Protein AF-A0A3C0AHQ7-F1 (afdb_monomer_lite)

Foldseek 3Di:
DVQDDQVCVVVCVVVVNGDDDADPDWDWDFDADPVRQTAEIEIEGQEDLPQAQDDDDDPFLQRLLQVVVCVVRPNHGYHYDHDNNPVHYQPPGHDRVSRNVSSVD

Structure (mmCIF, N/CA/C/O backbone):
data_AF-A0A3C0AHQ7-F1
#
_entry.id   AF-A0A3C0AHQ7-F1
#
loop_
_atom_site.group_PDB
_atom_site.id
_atom_site.type_symbol
_atom_site.label_atom_id
_atom_site.label_alt_id
_atom_site.label_comp_id
_atom_site.label_asym_id
_atom_site.label_entity_id
_atom_site.label_seq_id
_atom_site.pdbx_PDB_ins_code
_atom_site.Cartn_x
_atom_site.Cartn_y
_atom_site.Cartn_z
_atom_site.occupancy
_atom_site.B_iso_or_equiv
_atom_site.auth_seq_id
_atom_site.auth_comp_id
_atom_site.auth_asym_id
_atom_site.auth_atom_id
_atom_site.pdbx_PDB_model_num
ATOM 1 N N . ARG A 1 1 ? 6.144 -9.923 -14.318 1.00 55.75 1 ARG A N 1
ATOM 2 C CA . ARG A 1 1 ? 7.172 -9.624 -15.364 1.00 55.75 1 ARG A CA 1
ATOM 3 C C . ARG A 1 1 ? 7.043 -10.460 -16.637 1.00 55.75 1 ARG A C 1
ATOM 5 O O . ARG A 1 1 ? 7.283 -9.912 -17.695 1.00 55.75 1 ARG A O 1
ATOM 12 N N . ARG A 1 2 ? 6.708 -11.759 -16.576 1.00 65.38 2 ARG A N 1
ATOM 13 C CA . ARG A 1 2 ? 6.771 -12.639 -17.765 1.00 65.38 2 ARG A CA 1
ATOM 14 C C . ARG A 1 2 ? 5.854 -12.223 -18.925 1.00 65.38 2 ARG A C 1
ATOM 16 O O . ARG A 1 2 ? 6.217 -12.458 -20.066 1.00 65.38 2 ARG A O 1
ATOM 23 N N . ASN A 1 3 ? 4.728 -11.569 -18.635 1.00 83.12 3 ASN A N 1
ATOM 24 C CA . ASN A 1 3 ? 3.743 -11.202 -19.657 1.00 83.12 3 ASN A CA 1
ATOM 25 C C . ASN A 1 3 ? 3.978 -9.825 -20.302 1.00 83.12 3 ASN A C 1
ATOM 27 O O . ASN A 1 3 ? 3.407 -9.563 -21.350 1.00 83.12 3 ASN A O 1
ATOM 31 N N . ASN A 1 4 ? 4.779 -8.944 -19.686 1.00 88.31 4 ASN A N 1
ATOM 32 C CA . ASN A 1 4 ? 5.005 -7.578 -20.173 1.00 88.31 4 ASN A CA 1
ATOM 33 C C . ASN A 1 4 ? 6.469 -7.182 -19.957 1.00 88.31 4 ASN A C 1
ATOM 35 O O . ASN A 1 4 ? 6.966 -7.248 -18.826 1.00 88.31 4 ASN A O 1
ATOM 39 N N . VAL A 1 5 ? 7.144 -6.733 -21.016 1.00 89.88 5 VAL A N 1
ATOM 40 C CA . VAL A 1 5 ? 8.512 -6.206 -20.934 1.00 89.88 5 VAL A CA 1
ATOM 41 C C . VAL A 1 5 ? 8.493 -4.917 -20.109 1.00 89.88 5 VAL A C 1
ATOM 43 O O . VAL A 1 5 ? 7.794 -3.970 -20.451 1.00 89.88 5 VAL A O 1
ATOM 46 N N . GLU A 1 6 ? 9.254 -4.869 -19.007 1.00 88.00 6 GLU A N 1
ATOM 47 C CA . GLU A 1 6 ? 9.204 -3.771 -18.016 1.00 88.00 6 GLU A CA 1
ATOM 48 C C . GLU A 1 6 ? 9.347 -2.378 -18.655 1.00 88.00 6 GLU A C 1
ATOM 50 O O . GLU A 1 6 ? 8.606 -1.465 -18.297 1.00 88.00 6 GLU A O 1
ATOM 55 N N . ALA A 1 7 ? 10.260 -2.231 -19.621 1.00 90.06 7 ALA A N 1
ATOM 56 C CA . ALA A 1 7 ? 10.516 -0.967 -20.312 1.00 90.06 7 ALA A CA 1
ATOM 57 C C . ALA A 1 7 ? 9.337 -0.488 -21.181 1.00 90.06 7 ALA A C 1
ATOM 59 O O . ALA A 1 7 ? 9.174 0.712 -21.381 1.00 90.06 7 ALA A O 1
ATOM 60 N N . GLU A 1 8 ? 8.498 -1.405 -21.664 1.00 93.00 8 GLU A N 1
ATOM 61 C CA . GLU A 1 8 ? 7.356 -1.105 -22.538 1.00 93.00 8 GLU A CA 1
ATOM 62 C C . GLU A 1 8 ? 6.079 -0.798 -21.745 1.00 93.00 8 GLU A C 1
ATOM 64 O O . GLU A 1 8 ? 5.138 -0.207 -22.279 1.00 93.00 8 GLU A O 1
ATOM 69 N N . VAL A 1 9 ? 6.040 -1.142 -20.450 1.00 91.06 9 VAL A N 1
ATOM 70 C CA . VAL A 1 9 ? 4.848 -0.996 -19.601 1.00 91.06 9 VAL A CA 1
ATOM 71 C C . VAL A 1 9 ? 4.243 0.413 -19.602 1.00 91.06 9 VAL A C 1
ATOM 73 O O . VAL A 1 9 ? 3.017 0.499 -19.670 1.00 91.06 9 VAL A O 1
ATOM 76 N N . PRO A 1 10 ? 5.003 1.526 -19.572 1.00 90.94 10 PRO A N 1
ATOM 77 C CA . PRO A 1 10 ? 4.403 2.856 -19.680 1.00 90.94 10 PRO A CA 1
ATOM 78 C C . PRO A 1 10 ? 3.579 3.057 -20.962 1.00 90.94 10 PRO A C 1
ATOM 80 O O . PRO A 1 10 ? 2.528 3.694 -20.913 1.00 90.94 10 PRO A O 1
ATOM 83 N N . GLY A 1 11 ? 4.031 2.504 -22.093 1.00 94.31 11 GLY A N 1
ATOM 84 C CA . GLY A 1 11 ? 3.300 2.528 -23.361 1.00 94.31 11 GLY A CA 1
ATOM 85 C C . GLY A 1 11 ? 2.089 1.597 -23.333 1.00 94.31 11 GLY A C 1
ATOM 86 O O . GLY A 1 11 ? 0.974 2.035 -23.607 1.00 94.31 11 GLY A O 1
ATOM 87 N N . LEU A 1 12 ? 2.287 0.349 -22.897 1.00 93.69 12 LEU A N 1
ATOM 88 C CA . LEU A 1 12 ? 1.219 -0.653 -22.790 1.00 93.69 12 LEU A CA 1
ATOM 89 C C . LEU A 1 12 ? 0.090 -0.208 -21.849 1.00 93.69 12 LEU A C 1
ATOM 91 O O . LEU A 1 12 ? -1.078 -0.439 -22.141 1.00 93.69 12 LEU A O 1
ATOM 95 N N . ARG A 1 13 ? 0.407 0.485 -20.746 1.00 89.38 13 ARG A N 1
ATOM 96 C CA . ARG A 1 13 ? -0.593 1.069 -19.835 1.00 89.38 13 ARG A CA 1
ATOM 97 C C . ARG A 1 13 ? -1.467 2.108 -20.528 1.00 89.38 13 ARG A C 1
ATOM 99 O O . ARG A 1 13 ? -2.673 2.094 -20.321 1.00 89.38 13 ARG A O 1
ATOM 106 N N . LYS A 1 14 ? -0.872 2.997 -21.330 1.00 92.38 14 LYS A N 1
ATOM 107 C CA . LYS A 1 14 ? -1.612 4.030 -22.077 1.00 92.38 14 LYS A CA 1
ATOM 108 C C . LYS A 1 14 ? -2.498 3.423 -23.164 1.00 92.38 14 LYS A C 1
ATOM 110 O O . LYS A 1 14 ? -3.570 3.950 -23.426 1.00 92.38 14 LYS A O 1
ATOM 115 N N . ALA A 1 15 ? -2.050 2.328 -23.771 1.00 95.50 15 ALA A N 1
ATOM 116 C CA . ALA A 1 15 ? -2.798 1.589 -24.783 1.00 95.50 15 ALA A CA 1
ATOM 117 C C . ALA A 1 15 ? -3.811 0.585 -24.196 1.00 95.50 15 ALA A C 1
ATOM 119 O O . ALA A 1 15 ? -4.533 -0.047 -24.955 1.00 95.50 15 ALA A O 1
ATOM 120 N N . HIS A 1 16 ? -3.878 0.430 -22.866 1.00 90.56 16 HIS A N 1
ATOM 121 C CA . HIS A 1 16 ? -4.677 -0.603 -22.188 1.00 90.56 16 HIS A CA 1
ATOM 122 C C . HIS A 1 16 ? -4.348 -2.044 -22.628 1.00 90.56 16 HIS A C 1
ATOM 124 O O . HIS A 1 16 ? -5.195 -2.930 -22.585 1.00 90.56 16 HIS A O 1
ATOM 130 N N . ASP A 1 17 ? -3.091 -2.293 -22.994 1.00 94.12 17 ASP A N 1
ATOM 131 C CA . ASP A 1 17 ? -2.641 -3.533 -23.637 1.00 94.12 17 ASP A CA 1
ATOM 132 C C . ASP A 1 17 ? -1.821 -4.462 -22.730 1.00 94.12 17 ASP A C 1
ATOM 134 O O . ASP A 1 17 ? -1.204 -5.424 -23.196 1.00 94.12 17 ASP A O 1
ATOM 138 N N . LEU A 1 18 ? -1.822 -4.205 -21.419 1.00 90.81 18 LEU A N 1
ATOM 139 C CA . LEU A 1 18 ? -1.161 -5.079 -20.452 1.00 90.81 18 LEU A CA 1
ATOM 140 C C . LEU A 1 18 ? -1.731 -6.501 -20.506 1.00 90.81 18 LEU A C 1
ATOM 142 O O . LEU A 1 18 ? -2.941 -6.710 -20.548 1.00 90.81 18 LEU A O 1
ATOM 146 N N . LYS A 1 19 ? -0.838 -7.491 -20.474 1.00 91.06 19 LYS A N 1
ATOM 147 C CA . LYS A 1 19 ? -1.182 -8.915 -20.510 1.00 91.06 19 LYS A CA 1
ATOM 148 C C . LYS A 1 19 ? -0.996 -9.580 -19.148 1.00 91.06 19 LYS A C 1
ATOM 150 O O . LYS A 1 19 ? -0.093 -9.230 -18.385 1.00 91.06 19 LYS A O 1
ATOM 155 N N . GLY A 1 20 ? -1.787 -10.619 -18.899 1.00 88.31 20 GLY A N 1
ATOM 156 C CA . GLY A 1 20 ? -1.736 -11.429 -17.682 1.00 88.31 20 GLY A CA 1
ATOM 157 C C . GLY A 1 20 ? -2.928 -11.211 -16.752 1.00 88.31 20 GLY A C 1
ATOM 158 O O . GLY A 1 20 ? -3.689 -10.266 -16.949 1.00 88.31 20 GLY A O 1
ATOM 159 N N . PRO A 1 21 ? -3.100 -12.090 -15.752 1.00 87.50 21 PRO A N 1
ATOM 160 C CA . PRO A 1 21 ? -4.128 -11.909 -14.740 1.00 87.50 21 PRO A CA 1
ATOM 161 C C . PRO A 1 21 ? -3.814 -10.670 -13.903 1.00 87.50 21 PRO A C 1
ATOM 163 O O . PRO A 1 21 ? -2.649 -10.371 -13.640 1.00 87.50 21 PRO A O 1
ATOM 166 N N . VAL A 1 22 ? -4.857 -9.967 -13.479 1.00 87.62 22 VAL A N 1
ATOM 167 C CA . VAL A 1 22 ? -4.765 -8.880 -12.506 1.00 87.62 22 VAL A CA 1
ATOM 168 C C . VAL A 1 22 ? -5.922 -9.045 -11.535 1.00 87.62 22 VAL A C 1
ATOM 170 O O . VAL A 1 22 ? -7.050 -9.295 -11.956 1.00 87.62 22 VAL A O 1
ATOM 173 N N . ASP A 1 23 ? -5.638 -8.914 -10.244 1.00 92.19 23 ASP A N 1
ATOM 174 C CA . ASP A 1 23 ? -6.664 -8.805 -9.216 1.00 92.19 23 ASP A CA 1
ATOM 175 C C . ASP A 1 23 ? -6.733 -7.347 -8.764 1.00 92.19 23 ASP A C 1
ATOM 177 O O . ASP A 1 23 ? -5.845 -6.844 -8.077 1.00 92.19 23 ASP A O 1
ATOM 181 N N . HIS A 1 24 ? -7.775 -6.657 -9.224 1.00 91.31 24 HIS A N 1
ATOM 182 C CA . HIS A 1 24 ? -8.034 -5.259 -8.889 1.00 91.31 24 HIS A CA 1
ATOM 183 C C . HIS A 1 24 ? -8.807 -5.091 -7.575 1.00 91.31 24 HIS A C 1
ATOM 185 O O . HIS A 1 24 ? -9.138 -3.966 -7.205 1.00 91.31 24 HIS A O 1
ATOM 191 N N . SER A 1 25 ? -9.118 -6.183 -6.874 1.00 95.06 25 SER A N 1
ATOM 192 C CA . SER A 1 25 ? -9.853 -6.123 -5.616 1.00 95.06 25 SER A CA 1
ATOM 193 C C . SER A 1 25 ? -9.012 -5.445 -4.536 1.00 95.06 25 SER A C 1
ATOM 195 O O . SER A 1 25 ? -7.846 -5.784 -4.331 1.00 95.06 25 SER A O 1
ATOM 197 N N . VAL A 1 26 ? -9.640 -4.528 -3.801 1.00 96.06 26 VAL A N 1
ATOM 198 C CA . VAL A 1 26 ? -9.066 -3.887 -2.611 1.00 96.06 26 VAL A CA 1
ATOM 199 C C . VAL A 1 26 ? -9.965 -4.220 -1.418 1.00 96.06 26 VAL A C 1
ATOM 201 O O . VAL A 1 26 ? -10.849 -3.438 -1.066 1.00 96.06 26 VAL A O 1
ATOM 204 N N . PRO A 1 27 ? -9.845 -5.426 -0.839 1.00 97.06 27 PRO A N 1
ATOM 205 C CA . PRO A 1 27 ? -10.623 -5.796 0.336 1.00 97.06 27 PRO A CA 1
ATOM 206 C C . PRO A 1 27 ? -10.242 -4.916 1.528 1.00 97.06 27 PRO A C 1
ATOM 208 O O . PRO A 1 27 ? -9.060 -4.700 1.799 1.00 97.06 27 PRO A O 1
ATOM 211 N N . VAL A 1 28 ? -11.257 -4.444 2.254 1.00 97.88 28 VAL A N 1
ATOM 212 C CA . VAL A 1 28 ? -11.104 -3.590 3.437 1.00 97.88 28 VAL A CA 1
ATOM 213 C C . VAL A 1 28 ? -11.894 -4.177 4.601 1.00 97.88 28 VAL A C 1
ATOM 215 O O . VAL A 1 28 ? -13.078 -4.487 4.474 1.00 97.88 28 VAL A O 1
ATOM 218 N N . LEU A 1 29 ? -11.244 -4.282 5.756 1.00 98.38 29 LEU A N 1
ATOM 219 C CA . LEU A 1 29 ? -11.855 -4.584 7.042 1.00 98.38 29 LEU A CA 1
ATOM 220 C C . LEU A 1 29 ? -11.762 -3.348 7.940 1.00 98.38 29 LEU A C 1
ATOM 222 O O . LEU A 1 29 ? -10.672 -2.908 8.306 1.00 98.38 29 LEU A O 1
ATOM 226 N N . ALA A 1 30 ? -12.920 -2.813 8.323 1.00 98.25 30 ALA A N 1
ATOM 227 C CA . ALA A 1 30 ? -13.027 -1.723 9.283 1.00 98.25 30 ALA A CA 1
ATOM 228 C C . ALA A 1 30 ? -13.274 -2.277 10.690 1.00 98.25 30 ALA A C 1
ATOM 230 O O . ALA A 1 30 ? -14.305 -2.899 10.949 1.00 98.25 30 ALA A O 1
ATOM 231 N N . VAL A 1 31 ? -12.344 -2.021 11.606 1.00 98.38 31 VAL A N 1
ATOM 232 C CA . VAL A 1 31 ? -12.453 -2.412 13.014 1.00 98.38 31 VAL A CA 1
ATOM 233 C C . VAL A 1 31 ? -12.951 -1.219 13.815 1.00 98.38 31 VAL A C 1
ATOM 235 O O . VAL A 1 31 ? -12.298 -0.173 13.860 1.00 98.38 31 VAL A O 1
ATOM 238 N N . LYS A 1 32 ? -14.109 -1.383 14.452 1.00 98.50 32 LYS A N 1
ATOM 239 C CA . LYS A 1 32 ? -14.767 -0.355 15.262 1.00 98.50 32 LYS A CA 1
ATOM 240 C C . LYS A 1 32 ? -14.886 -0.809 16.711 1.00 98.50 32 LYS A C 1
ATOM 242 O O . LYS A 1 32 ? -14.978 -2.008 16.973 1.00 98.50 32 LYS A O 1
ATOM 247 N N . ASP A 1 33 ? -14.874 0.139 17.638 1.00 97.62 33 ASP A N 1
ATOM 248 C CA . ASP A 1 33 ? -15.198 -0.143 19.036 1.00 97.62 33 ASP A CA 1
ATOM 249 C C . ASP A 1 33 ? -16.717 -0.264 19.264 1.00 97.62 33 ASP A C 1
ATOM 251 O O . ASP A 1 33 ? -17.517 -0.256 18.324 1.00 97.62 33 ASP A O 1
ATOM 255 N N . LYS A 1 34 ? -17.115 -0.422 20.531 1.00 98.00 34 LYS A N 1
ATOM 256 C CA . LYS A 1 34 ? -18.521 -0.593 20.929 1.00 98.00 34 LYS A CA 1
ATOM 257 C C . LYS A 1 34 ? -19.383 0.636 20.638 1.00 98.00 34 LYS A C 1
ATOM 259 O O . LYS A 1 34 ? -20.584 0.475 20.445 1.00 98.00 34 LYS A O 1
ATOM 264 N N . ASP A 1 35 ? -18.770 1.814 20.577 1.00 97.31 35 ASP A N 1
ATOM 265 C CA . ASP A 1 35 ? -19.441 3.082 20.295 1.00 97.31 35 ASP A CA 1
ATOM 266 C C . ASP A 1 35 ? -19.468 3.377 18.782 1.00 97.31 35 ASP A C 1
ATOM 268 O O . ASP A 1 35 ? -20.017 4.383 18.334 1.00 97.31 35 ASP A O 1
ATOM 272 N N . GLY A 1 36 ? -18.909 2.475 17.966 1.00 97.00 36 GLY A N 1
ATOM 273 C CA . GLY A 1 36 ? -18.879 2.575 16.510 1.00 97.00 36 GLY A CA 1
ATOM 274 C C . GLY A 1 36 ? -17.734 3.432 15.969 1.00 97.00 36 GLY A C 1
ATOM 275 O O . GLY A 1 36 ? -17.664 3.640 14.750 1.00 97.00 36 GLY A O 1
ATOM 276 N N . GLN A 1 37 ? -16.822 3.895 16.828 1.00 97.56 37 GLN A N 1
ATOM 277 C CA . GLN A 1 37 ? -15.665 4.682 16.426 1.00 97.56 37 GLN A CA 1
ATOM 278 C C . GLN A 1 37 ? -14.645 3.782 15.723 1.00 97.56 37 GLN A C 1
ATOM 280 O O . GLN A 1 37 ? -14.303 2.696 16.192 1.00 97.56 37 GLN A O 1
ATOM 285 N N . LEU A 1 38 ? -14.151 4.237 14.571 1.00 98.25 38 LEU A N 1
ATOM 286 C CA . LEU A 1 38 ? -13.134 3.521 13.806 1.00 98.25 38 LEU A CA 1
ATOM 287 C C . LEU A 1 38 ? -11.814 3.504 14.586 1.00 98.25 38 LEU A C 1
ATOM 289 O O . LEU A 1 38 ? -11.370 4.550 15.064 1.00 98.25 38 LEU A O 1
ATOM 293 N N . LYS A 1 39 ? -11.203 2.320 14.714 1.00 98.31 39 LYS A N 1
ATOM 294 C CA . LYS A 1 39 ? -9.932 2.094 15.424 1.00 98.31 39 LYS A CA 1
ATOM 295 C C . LYS A 1 39 ? -8.833 1.574 14.505 1.00 98.31 39 LYS A C 1
ATOM 297 O O . LYS A 1 39 ? -7.679 1.968 14.652 1.00 98.31 39 LYS A O 1
ATOM 302 N N . THR A 1 40 ? -9.178 0.706 13.556 1.00 98.56 40 THR A N 1
ATOM 303 C CA . THR A 1 40 ? -8.208 0.131 12.616 1.00 98.56 40 THR A CA 1
ATOM 304 C C . THR A 1 40 ? -8.841 -0.063 11.249 1.00 98.56 40 THR A C 1
ATOM 306 O O . THR A 1 40 ? -10.003 -0.463 11.145 1.00 98.56 40 THR A O 1
ATOM 309 N N . LEU A 1 41 ? -8.061 0.187 10.204 1.00 98.31 41 LEU A N 1
ATOM 310 C CA . LEU A 1 41 ? -8.367 -0.218 8.838 1.00 98.31 41 LEU A CA 1
ATOM 311 C C . LEU A 1 41 ? -7.345 -1.265 8.414 1.00 98.31 41 LEU A C 1
ATOM 313 O O . LEU A 1 41 ? -6.151 -0.982 8.407 1.00 98.31 41 LEU A O 1
ATOM 317 N N . VAL A 1 42 ? -7.803 -2.461 8.054 1.00 98.56 42 VAL A N 1
ATOM 318 C CA . VAL A 1 42 ? -6.960 -3.457 7.386 1.00 98.56 42 VAL A CA 1
ATOM 319 C C . VAL A 1 42 ? -7.355 -3.480 5.920 1.00 98.56 42 VAL A C 1
ATOM 321 O O . VAL A 1 42 ? -8.523 -3.694 5.611 1.00 98.56 42 VAL A O 1
ATOM 324 N N . PHE A 1 43 ? -6.408 -3.261 5.020 1.00 98.25 43 PHE A N 1
ATOM 325 C CA . PHE A 1 43 ? -6.646 -3.258 3.581 1.00 98.25 43 PHE A CA 1
ATOM 326 C C . PHE A 1 43 ? -5.636 -4.151 2.869 1.00 98.25 43 PHE A C 1
ATOM 328 O O . PHE A 1 43 ? -4.531 -4.376 3.366 1.00 98.25 43 PHE A O 1
ATOM 335 N N . GLY A 1 44 ? -6.021 -4.700 1.721 1.00 97.31 44 GLY A N 1
ATOM 336 C CA . GLY A 1 44 ? -5.159 -5.594 0.956 1.00 97.31 44 GLY A CA 1
ATOM 337 C C . GLY A 1 44 ? -5.094 -5.250 -0.515 1.00 97.31 44 GLY A C 1
ATOM 338 O O . GLY A 1 44 ? -6.026 -4.677 -1.072 1.00 97.31 44 GLY A O 1
ATOM 339 N N . TYR A 1 45 ? -3.988 -5.638 -1.146 1.00 97.19 45 TYR A N 1
ATOM 340 C CA . TYR A 1 45 ? -3.842 -5.572 -2.595 1.00 97.19 45 TYR A CA 1
ATOM 341 C C . TYR A 1 45 ? -2.858 -6.628 -3.110 1.00 97.19 45 TYR A C 1
ATOM 343 O O . TYR A 1 45 ? -1.882 -6.988 -2.444 1.00 97.19 45 TYR A O 1
ATOM 351 N N . ALA A 1 46 ? -3.111 -7.150 -4.309 1.00 96.12 46 ALA A N 1
ATOM 352 C CA . ALA A 1 46 ? -2.319 -8.209 -4.924 1.00 96.12 46 ALA A CA 1
ATOM 353 C C . ALA A 1 46 ? -1.168 -7.641 -5.780 1.00 96.12 46 ALA A C 1
ATOM 355 O O . ALA A 1 46 ? -1.124 -7.848 -6.990 1.00 96.12 46 ALA A O 1
ATOM 356 N N . CYS A 1 47 ? -0.209 -6.935 -5.167 1.00 94.44 47 CYS A N 1
ATOM 357 C CA . CYS A 1 47 ? 0.945 -6.367 -5.880 1.00 94.44 47 CYS A CA 1
ATOM 358 C C . CYS A 1 47 ? 2.196 -6.246 -4.996 1.00 94.44 47 CYS A C 1
ATOM 360 O O . CYS A 1 47 ? 2.111 -5.846 -3.840 1.00 94.44 47 CYS A O 1
ATOM 362 N N . HIS A 1 48 ? 3.382 -6.555 -5.524 1.00 94.56 48 HIS A N 1
ATOM 363 C CA . HIS A 1 48 ? 4.638 -6.465 -4.770 1.00 94.56 48 HIS A CA 1
ATOM 364 C C . HIS A 1 48 ? 4.995 -5.044 -4.315 1.00 94.56 48 HIS A C 1
ATOM 366 O O . HIS A 1 48 ? 5.086 -4.146 -5.143 1.00 94.56 48 HIS A O 1
ATOM 372 N N . ASN A 1 49 ? 5.384 -4.867 -3.051 1.00 95.62 49 ASN A N 1
ATOM 373 C CA . ASN A 1 49 ? 6.026 -3.646 -2.537 1.00 95.62 49 ASN A CA 1
ATOM 374 C C . ASN A 1 49 ? 7.481 -3.529 -3.031 1.00 95.62 49 ASN A C 1
ATOM 376 O O . ASN A 1 49 ? 8.433 -3.769 -2.296 1.00 95.62 49 ASN A O 1
ATOM 380 N N . THR A 1 50 ? 7.643 -3.275 -4.331 1.00 95.06 50 THR A N 1
ATOM 381 C CA . THR A 1 50 ? 8.942 -3.230 -5.031 1.00 95.06 50 THR A CA 1
ATOM 382 C C . THR A 1 50 ? 9.051 -2.027 -5.968 1.00 95.06 50 THR A C 1
ATOM 384 O O . THR A 1 50 ? 9.710 -2.094 -7.013 1.00 95.06 50 THR A O 1
ATOM 387 N N . THR A 1 51 ? 8.379 -0.929 -5.623 1.00 96.19 51 THR A N 1
ATOM 388 C CA . THR A 1 51 ? 8.439 0.326 -6.372 1.00 96.19 51 THR A CA 1
ATOM 389 C C . THR A 1 51 ? 9.808 0.978 -6.243 1.00 96.19 51 THR A C 1
ATOM 391 O O . THR A 1 51 ? 10.254 1.635 -7.175 1.00 96.19 51 THR A O 1
ATOM 394 N N . LEU A 1 52 ? 10.522 0.798 -5.135 1.00 94.94 52 LEU A N 1
ATOM 395 C CA . LEU A 1 52 ? 11.795 1.487 -4.923 1.00 94.94 52 LEU A CA 1
ATOM 396 C C . LEU A 1 52 ? 12.977 0.833 -5.654 1.00 94.94 52 LEU A C 1
ATOM 398 O O . LEU A 1 52 ? 13.076 -0.384 -5.793 1.00 94.94 52 LEU A O 1
ATOM 402 N N . GLY A 1 53 ? 13.906 1.677 -6.110 1.00 91.62 53 GLY A N 1
ATOM 403 C CA . GLY A 1 53 ? 15.206 1.283 -6.670 1.00 91.62 53 GLY A CA 1
ATOM 404 C C . GLY A 1 53 ? 16.382 1.576 -5.733 1.00 91.62 53 GLY A C 1
ATOM 405 O O . GLY A 1 53 ? 17.529 1.530 -6.168 1.00 91.62 53 GLY A O 1
ATOM 406 N N . ILE A 1 54 ? 16.099 1.926 -4.475 1.00 87.25 54 ILE A N 1
ATOM 407 C CA . ILE A 1 54 ? 17.072 2.384 -3.476 1.00 87.25 54 ILE A CA 1
ATOM 408 C C . ILE A 1 54 ? 17.170 1.390 -2.315 1.00 87.25 54 ILE A C 1
ATOM 410 O O . ILE A 1 54 ? 16.213 0.686 -2.008 1.00 87.25 54 ILE A O 1
ATOM 414 N N . GLN A 1 55 ? 18.314 1.367 -1.631 1.00 89.56 55 GLN A N 1
ATOM 415 C CA . GLN A 1 55 ? 18.536 0.548 -0.433 1.00 89.56 55 GLN A CA 1
ATOM 416 C C . GLN A 1 55 ? 18.363 1.393 0.836 1.00 89.56 55 GLN A C 1
ATOM 418 O O . GLN A 1 55 ? 19.323 1.678 1.549 1.00 89.56 55 GLN A O 1
ATOM 423 N N . LYS A 1 56 ? 17.132 1.845 1.088 1.00 92.00 56 LYS A N 1
ATOM 424 C CA . LYS A 1 56 ? 16.748 2.573 2.307 1.00 92.00 56 LYS A CA 1
ATOM 425 C C . LYS A 1 56 ? 15.523 1.923 2.940 1.00 92.00 56 LYS A C 1
ATOM 427 O O . LYS A 1 56 ? 14.727 1.299 2.245 1.00 92.00 56 LYS A O 1
ATOM 432 N N . TRP A 1 57 ? 15.367 2.107 4.248 1.00 94.56 57 TRP A N 1
ATOM 433 C CA . TRP A 1 57 ? 14.159 1.709 4.966 1.00 94.56 57 TRP A CA 1
ATOM 434 C C . TRP A 1 57 ? 12.968 2.523 4.465 1.00 94.56 57 TRP A C 1
ATOM 436 O O . TRP A 1 57 ? 12.981 3.750 4.539 1.00 94.56 57 TRP A O 1
ATOM 446 N N . CYS A 1 58 ? 11.961 1.841 3.932 1.00 95.12 58 CYS A N 1
ATOM 447 C CA . CYS A 1 58 ? 10.734 2.452 3.443 1.00 95.12 58 CYS A CA 1
ATOM 448 C C . CYS A 1 58 ? 9.644 1.378 3.333 1.00 95.12 58 CYS A C 1
ATOM 450 O O . CYS A 1 58 ? 9.948 0.229 3.012 1.00 95.12 58 CYS A O 1
ATOM 452 N N . GLY A 1 59 ? 8.388 1.758 3.577 1.00 95.62 59 GLY A N 1
ATOM 453 C CA . GLY A 1 59 ? 7.233 0.867 3.432 1.00 95.62 59 GLY A CA 1
ATOM 454 C C . GLY A 1 59 ? 6.749 0.671 1.989 1.00 95.62 59 GLY A C 1
ATOM 455 O O . GLY A 1 59 ? 5.769 -0.039 1.785 1.00 95.62 59 GLY A O 1
ATOM 456 N N . ASP A 1 60 ? 7.422 1.278 0.999 1.00 97.50 60 ASP A N 1
ATOM 457 C CA . ASP A 1 60 ? 7.006 1.300 -0.414 1.00 97.50 60 ASP A CA 1
ATOM 458 C C . ASP A 1 60 ? 5.575 1.868 -0.565 1.00 97.50 60 ASP A C 1
ATOM 460 O O . ASP A 1 60 ? 5.103 2.591 0.315 1.00 97.50 60 ASP A O 1
ATOM 464 N N . TYR A 1 61 ? 4.879 1.591 -1.671 1.00 97.56 61 TYR A N 1
ATOM 465 C CA . TYR A 1 61 ? 3.547 2.148 -1.916 1.00 97.56 61 TYR A CA 1
ATOM 466 C C . TYR A 1 61 ? 2.540 1.791 -0.811 1.00 97.56 61 TYR A C 1
ATOM 468 O O . TYR A 1 61 ? 1.709 2.624 -0.459 1.00 97.56 61 TYR A O 1
ATOM 476 N N . ALA A 1 62 ? 2.622 0.586 -0.232 1.00 97.88 62 ALA A N 1
ATOM 477 C CA . ALA A 1 62 ? 1.732 0.185 0.853 1.00 97.88 62 ALA A CA 1
ATOM 478 C C . ALA A 1 62 ? 1.949 1.030 2.113 1.00 97.88 62 ALA A C 1
ATOM 480 O O . ALA A 1 62 ? 0.979 1.432 2.747 1.00 97.88 62 ALA A O 1
ATOM 481 N N . GLY A 1 63 ? 3.204 1.344 2.451 1.00 98.06 63 GLY A N 1
ATOM 482 C CA . GLY A 1 63 ? 3.521 2.223 3.575 1.00 98.06 63 GLY A CA 1
ATOM 483 C C . GLY A 1 63 ? 3.003 3.643 3.370 1.00 98.06 63 GLY A C 1
ATOM 484 O O . GLY A 1 63 ? 2.433 4.222 4.289 1.00 98.06 63 GLY A O 1
ATOM 485 N N . PHE A 1 64 ? 3.132 4.185 2.155 1.00 98.19 64 PHE A N 1
ATOM 486 C CA . PHE A 1 64 ? 2.547 5.489 1.831 1.00 98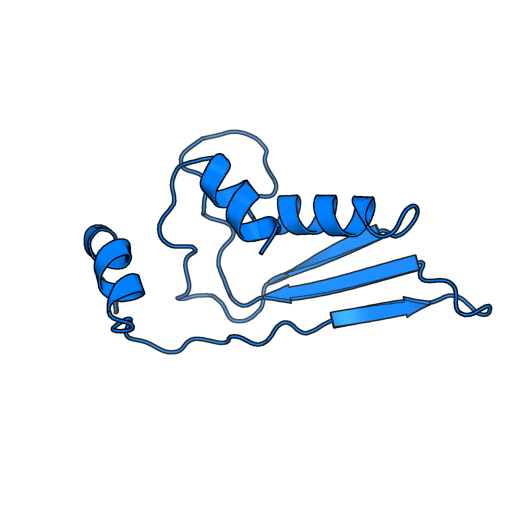.19 64 PHE A CA 1
ATOM 487 C C . PHE A 1 64 ? 1.014 5.470 1.903 1.00 98.19 64 PHE A C 1
ATOM 489 O O . PHE A 1 64 ? 0.435 6.373 2.495 1.00 98.19 64 PHE A O 1
ATOM 496 N N . ALA A 1 65 ? 0.360 4.403 1.428 1.00 98.31 65 ALA A N 1
ATOM 497 C CA . ALA A 1 65 ? -1.085 4.232 1.599 1.00 98.31 65 ALA A CA 1
ATOM 498 C C . ALA A 1 65 ? -1.500 4.167 3.081 1.00 98.31 65 ALA A C 1
ATOM 500 O O . ALA A 1 65 ? -2.524 4.731 3.461 1.00 98.31 65 ALA A O 1
ATOM 501 N N . GLN A 1 66 ? -0.708 3.504 3.936 1.00 98.62 66 GLN A N 1
ATOM 502 C CA . GLN A 1 66 ? -0.950 3.501 5.381 1.00 98.62 66 GLN A CA 1
ATOM 503 C C . GLN A 1 66 ? -0.879 4.922 5.951 1.00 98.62 66 GLN A C 1
ATOM 505 O O . GLN A 1 66 ? -1.811 5.329 6.638 1.00 98.62 66 GLN A O 1
ATOM 510 N N . TYR A 1 67 ? 0.164 5.693 5.624 1.00 98.12 67 TYR A N 1
ATOM 511 C CA . TYR A 1 67 ? 0.296 7.075 6.095 1.00 98.12 67 TYR A CA 1
ATOM 512 C C . TYR A 1 67 ? -0.865 7.968 5.648 1.00 98.12 67 TYR A C 1
ATOM 514 O O . TYR A 1 67 ? -1.398 8.717 6.466 1.00 98.12 67 TYR A O 1
ATOM 522 N N . ASP A 1 68 ? -1.300 7.858 4.392 1.00 97.69 68 ASP A N 1
ATOM 523 C CA . ASP A 1 68 ? -2.424 8.644 3.878 1.00 97.69 68 ASP A CA 1
ATOM 524 C C . ASP A 1 68 ? -3.738 8.287 4.586 1.00 97.69 68 ASP A C 1
ATOM 526 O O . ASP A 1 68 ? -4.507 9.173 4.963 1.00 97.69 68 ASP A O 1
ATOM 530 N N . LEU A 1 69 ? -3.988 6.997 4.831 1.00 97.75 69 LEU A N 1
ATOM 531 C CA . LEU A 1 69 ? -5.157 6.547 5.590 1.00 97.75 69 LEU A CA 1
ATOM 532 C C . LEU A 1 69 ? -5.122 7.036 7.043 1.00 97.75 69 LEU A C 1
ATOM 534 O O . LEU A 1 69 ? -6.141 7.496 7.553 1.00 97.75 69 LEU A O 1
ATOM 538 N N . GLU A 1 70 ? -3.970 6.982 7.707 1.00 98.38 70 GLU A N 1
ATOM 539 C CA . GLU A 1 70 ? -3.818 7.475 9.083 1.00 98.38 70 GLU A CA 1
ATOM 540 C C . GLU A 1 70 ? -3.965 9.001 9.171 1.00 98.38 70 GLU A C 1
ATOM 542 O O . GLU A 1 70 ? -4.528 9.514 10.141 1.00 98.38 70 GLU A O 1
ATOM 547 N N . ALA A 1 71 ? -3.535 9.735 8.141 1.00 97.62 71 ALA A N 1
ATOM 548 C CA . ALA A 1 71 ? -3.752 11.175 8.036 1.00 97.62 71 ALA A CA 1
ATOM 549 C C . ALA A 1 71 ? -5.232 11.525 7.794 1.00 97.62 71 ALA A C 1
ATOM 551 O O . ALA A 1 71 ? -5.747 12.470 8.395 1.00 97.62 71 ALA A O 1
ATOM 552 N N . MET A 1 72 ? -5.933 10.759 6.948 1.00 96.94 72 MET A N 1
ATOM 553 C CA . MET A 1 72 ? -7.368 10.938 6.683 1.00 96.94 72 MET A CA 1
ATOM 554 C C . MET A 1 72 ? -8.249 10.563 7.880 1.00 96.94 72 MET A C 1
ATOM 556 O O . MET A 1 72 ? -9.315 11.154 8.065 1.00 96.94 72 MET A O 1
ATOM 560 N N . PHE A 1 73 ? -7.816 9.603 8.701 1.00 97.31 73 PHE A N 1
ATOM 561 C CA . PHE A 1 73 ? -8.550 9.126 9.871 1.00 97.31 73 PHE A CA 1
ATOM 562 C C . PHE A 1 73 ? -7.700 9.247 11.149 1.00 97.31 73 PHE A C 1
ATOM 564 O O . PHE A 1 73 ? -7.171 8.245 11.636 1.00 97.31 73 PHE A O 1
ATOM 571 N N . PRO A 1 74 ? -7.590 10.451 11.746 1.00 97.00 74 PRO A N 1
ATOM 572 C CA . PRO A 1 74 ? -6.759 10.662 12.927 1.00 97.00 74 PRO A CA 1
ATOM 573 C C . PRO A 1 74 ? -7.089 9.697 14.075 1.00 97.00 74 PRO A C 1
ATOM 575 O O . PRO A 1 74 ? -8.241 9.564 14.491 1.00 97.00 74 PRO A O 1
ATOM 578 N N . GLY A 1 75 ? -6.061 9.034 14.611 1.00 96.75 75 GLY A N 1
ATOM 579 C CA . GLY A 1 75 ? -6.194 8.070 15.710 1.00 96.75 75 GLY A CA 1
ATOM 580 C C . GLY A 1 75 ? -6.607 6.652 15.291 1.00 96.75 75 GLY A C 1
ATOM 581 O O . GLY A 1 75 ? -6.789 5.799 16.165 1.00 96.75 75 GLY A O 1
ATOM 582 N N . VAL A 1 76 ? -6.745 6.393 13.987 1.00 98.50 76 VAL A N 1
ATOM 583 C CA . VAL A 1 76 ? -6.886 5.051 13.407 1.00 98.50 76 VAL A CA 1
ATOM 584 C C . VAL A 1 76 ? -5.510 4.512 13.036 1.00 98.50 76 VAL A C 1
ATOM 586 O O . VAL A 1 76 ? -4.668 5.25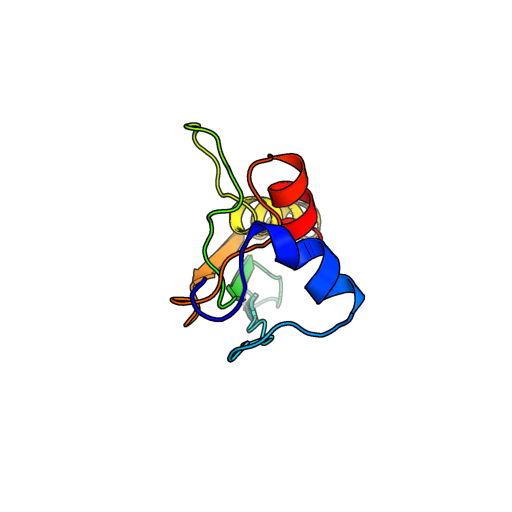8 12.556 1.00 98.50 76 VAL A O 1
ATOM 589 N N . THR A 1 77 ? -5.291 3.212 13.228 1.00 98.62 77 THR A N 1
ATOM 590 C CA . THR A 1 77 ? -4.119 2.509 12.680 1.00 98.62 77 THR A CA 1
ATOM 591 C C . THR A 1 77 ? -4.469 1.892 11.330 1.00 98.62 77 THR A C 1
ATOM 593 O O . THR A 1 77 ? -5.459 1.162 11.229 1.00 98.62 77 THR A O 1
ATOM 596 N N . ALA A 1 78 ? -3.664 2.143 10.301 1.00 98.62 78 ALA A N 1
ATOM 597 C CA . ALA A 1 78 ? -3.832 1.514 8.995 1.00 98.62 78 ALA A CA 1
ATOM 598 C C . ALA A 1 78 ? -2.868 0.331 8.844 1.00 98.62 78 ALA A C 1
ATOM 600 O O . ALA A 1 78 ? -1.673 0.429 9.112 1.00 98.62 78 ALA A O 1
ATOM 601 N N . MET A 1 79 ? -3.375 -0.810 8.389 1.00 98.56 79 MET A N 1
ATOM 602 C CA . MET A 1 79 ? -2.606 -2.038 8.211 1.00 98.56 79 MET A CA 1
ATOM 603 C C . MET A 1 79 ? -2.789 -2.571 6.800 1.00 98.56 79 MET A C 1
ATOM 605 O O . MET A 1 79 ? -3.912 -2.742 6.335 1.00 98.56 79 MET A O 1
ATOM 609 N N . PHE A 1 80 ? -1.680 -2.895 6.149 1.00 98.44 80 PHE A N 1
ATOM 610 C CA . PHE A 1 80 ? -1.695 -3.507 4.832 1.00 98.44 80 PHE A CA 1
ATOM 611 C C . PHE A 1 80 ? -1.422 -5.014 4.911 1.00 98.44 80 PHE A C 1
ATOM 613 O O . PHE A 1 80 ? -0.547 -5.451 5.663 1.00 98.44 80 PHE A O 1
ATOM 620 N N . TYR A 1 81 ? -2.115 -5.807 4.090 1.00 97.44 81 TYR A N 1
ATOM 621 C CA . TYR A 1 81 ? -1.763 -7.204 3.844 1.00 97.44 81 TYR A CA 1
ATOM 622 C C . TYR A 1 81 ? -1.570 -7.498 2.352 1.00 97.44 81 TYR A C 1
ATOM 624 O O . TYR A 1 81 ? -2.254 -6.971 1.475 1.00 97.44 81 TYR A O 1
ATOM 632 N N . MET A 1 82 ? -0.629 -8.394 2.063 1.00 96.31 82 MET A N 1
ATOM 633 C CA . MET A 1 82 ? -0.343 -8.835 0.701 1.00 96.31 82 MET A CA 1
ATOM 634 C C . MET A 1 82 ? -1.393 -9.843 0.223 1.00 96.31 82 MET A C 1
ATOM 636 O O . MET A 1 82 ? -1.535 -10.918 0.807 1.00 96.31 82 MET A O 1
ATOM 640 N N . GLY A 1 83 ? -2.087 -9.516 -0.869 1.00 94.69 83 GLY A N 1
ATOM 641 C CA . GLY A 1 83 ? -2.912 -10.472 -1.610 1.00 94.69 83 GLY A CA 1
ATOM 642 C C . GLY A 1 83 ? -2.074 -11.445 -2.452 1.00 94.69 83 GLY A C 1
ATOM 643 O O . GLY A 1 83 ? -0.846 -11.493 -2.353 1.00 94.69 83 GLY A O 1
ATOM 644 N N . CYS A 1 84 ? -2.723 -12.193 -3.349 1.00 92.88 84 CYS A N 1
ATOM 645 C CA . CYS A 1 84 ? -2.064 -13.151 -4.251 1.00 92.88 84 CYS A CA 1
ATOM 646 C C . CYS A 1 84 ? -1.320 -12.460 -5.419 1.00 92.88 84 CYS A C 1
ATOM 648 O 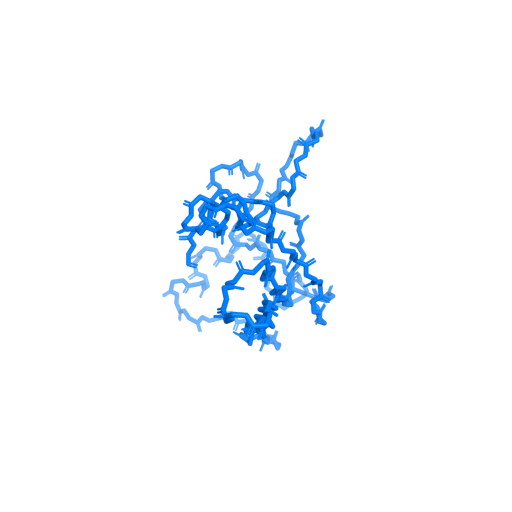O . CYS A 1 84 ? -1.593 -12.717 -6.584 1.00 92.88 84 CYS A O 1
ATOM 650 N N . GLY A 1 85 ? -0.372 -11.568 -5.112 1.00 89.44 85 GLY A N 1
ATOM 651 C CA . GLY A 1 85 ? 0.320 -10.701 -6.077 1.00 89.44 85 GLY A CA 1
ATOM 652 C C . GLY A 1 85 ? 1.660 -11.221 -6.604 1.00 89.44 85 GLY A C 1
ATOM 653 O O . GLY A 1 85 ? 2.502 -10.415 -7.000 1.00 89.44 85 GLY A O 1
ATOM 654 N N . ALA A 1 86 ? 1.907 -12.535 -6.569 1.00 86.56 86 ALA A N 1
ATOM 655 C CA . ALA A 1 86 ? 3.231 -13.124 -6.817 1.00 86.56 86 ALA A CA 1
ATOM 656 C C . ALA A 1 86 ? 3.834 -12.773 -8.200 1.00 86.56 86 ALA A C 1
ATOM 658 O O . ALA A 1 86 ? 5.050 -12.668 -8.360 1.00 86.56 86 ALA A O 1
ATOM 659 N N . ASP A 1 87 ? 3.005 -12.572 -9.220 1.00 88.06 87 ASP A N 1
ATOM 660 C CA . ASP A 1 87 ? 3.430 -12.194 -10.571 1.00 88.06 87 ASP A CA 1
ATOM 661 C C . ASP A 1 87 ? 3.214 -10.701 -10.898 1.00 88.06 87 ASP A C 1
ATOM 663 O O . ASP A 1 87 ? 3.701 -10.219 -11.936 1.00 88.06 87 ASP A O 1
ATOM 667 N N . GLN A 1 88 ? 2.598 -9.956 -9.973 1.00 90.12 88 GLN A N 1
ATOM 668 C CA . GLN A 1 88 ? 2.241 -8.543 -10.085 1.00 90.12 88 GLN A CA 1
ATOM 669 C C . GLN A 1 88 ? 3.317 -7.632 -9.495 1.00 90.12 88 GLN A C 1
ATOM 671 O O . GLN A 1 88 ? 3.771 -7.812 -8.365 1.00 90.12 88 GLN A O 1
ATOM 676 N N . ASN A 1 89 ? 3.735 -6.638 -10.280 1.00 91.00 89 ASN A N 1
ATOM 677 C CA . ASN A 1 89 ? 4.711 -5.627 -9.873 1.00 91.00 89 ASN A CA 1
ATOM 678 C C . ASN A 1 89 ? 4.135 -4.223 -10.118 1.00 91.00 89 ASN A C 1
ATOM 680 O O . ASN A 1 89 ? 3.443 -4.033 -11.123 1.00 91.00 89 ASN A O 1
ATOM 684 N N . PRO A 1 90 ? 4.482 -3.229 -9.286 1.00 92.06 90 PRO A N 1
ATOM 685 C CA . PRO A 1 90 ? 4.052 -1.852 -9.465 1.00 92.06 90 PRO A CA 1
ATOM 686 C C . PRO A 1 90 ? 4.913 -1.240 -10.570 1.00 92.06 90 PRO A C 1
ATOM 688 O O . PRO A 1 90 ? 6.088 -0.971 -10.362 1.00 92.06 90 PRO A O 1
ATOM 691 N N . LEU A 1 91 ? 4.382 -1.108 -11.786 1.00 91.94 91 LEU A N 1
ATOM 692 C CA . LEU A 1 91 ? 5.139 -0.612 -12.941 1.00 91.94 91 LEU A CA 1
ATOM 693 C C . LEU A 1 91 ? 4.482 0.639 -13.545 1.00 91.94 91 LEU A C 1
ATOM 695 O O . LEU A 1 91 ? 3.269 0.622 -13.766 1.00 91.94 91 LEU A O 1
ATOM 699 N N . PRO A 1 92 ? 5.245 1.697 -13.893 1.00 92.56 92 PRO A N 1
ATOM 700 C CA . PRO A 1 92 ? 6.699 1.855 -13.726 1.00 92.56 92 PRO A CA 1
ATOM 701 C C . PRO A 1 92 ? 7.148 1.928 -12.256 1.00 92.56 92 PRO A C 1
ATOM 703 O O . PRO A 1 92 ? 6.324 2.070 -11.361 1.00 92.56 92 PRO A O 1
ATOM 706 N N . ARG A 1 93 ? 8.458 1.824 -12.015 1.00 94.19 93 ARG A N 1
ATOM 707 C CA . ARG A 1 93 ? 9.081 1.832 -10.680 1.00 94.19 93 ARG A CA 1
ATOM 708 C C . ARG A 1 93 ? 10.477 2.452 -10.720 1.00 94.19 93 ARG A C 1
ATOM 710 O O . ARG A 1 93 ? 10.938 2.858 -11.783 1.00 94.19 93 ARG A O 1
ATOM 717 N N . ARG A 1 94 ? 11.163 2.384 -9.579 1.00 94.50 94 ARG A N 1
ATOM 718 C CA . ARG A 1 94 ? 12.540 2.773 -9.223 1.00 94.50 94 ARG A CA 1
ATOM 719 C C . ARG A 1 94 ? 12.701 4.142 -8.573 1.00 94.50 94 ARG A C 1
ATOM 721 O O . ARG A 1 94 ? 13.821 4.472 -8.197 1.00 94.50 94 ARG A O 1
ATOM 728 N N . THR A 1 95 ? 11.625 4.896 -8.383 1.00 94.88 95 THR A N 1
ATOM 729 C CA . THR A 1 95 ? 11.682 6.213 -7.736 1.00 94.88 95 THR A CA 1
ATOM 730 C C . THR A 1 95 ? 10.742 6.269 -6.536 1.00 94.88 95 THR A C 1
ATOM 732 O O . THR A 1 95 ? 9.782 5.498 -6.460 1.00 94.88 95 THR A O 1
ATOM 735 N N . GLN A 1 96 ? 11.044 7.145 -5.579 1.00 95.19 96 GLN A N 1
ATOM 736 C CA . GLN A 1 96 ? 10.219 7.311 -4.383 1.00 95.19 96 GLN A CA 1
ATOM 737 C C . GLN A 1 96 ? 8.890 7.993 -4.722 1.00 95.19 96 GLN A C 1
ATOM 739 O O . GLN A 1 96 ? 7.852 7.586 -4.215 1.00 95.19 96 GLN A O 1
ATOM 744 N N . GLU A 1 97 ? 8.901 8.932 -5.664 1.00 96.19 97 GLU A N 1
ATOM 745 C CA . GLU A 1 97 ? 7.715 9.657 -6.129 1.00 96.19 97 GLU A CA 1
ATOM 746 C C . GLU A 1 97 ? 6.671 8.702 -6.723 1.00 96.19 97 GLU A C 1
ATOM 748 O O . GLU A 1 97 ? 5.469 8.925 -6.601 1.00 96.19 97 GLU A O 1
ATOM 753 N N . LEU A 1 98 ? 7.113 7.607 -7.357 1.00 96.44 98 LEU A N 1
ATOM 754 C CA . LEU A 1 98 ? 6.208 6.558 -7.826 1.00 96.44 98 LEU A CA 1
ATOM 755 C C . LEU A 1 98 ? 5.595 5.776 -6.663 1.00 96.44 98 LEU A C 1
ATOM 757 O O . LEU A 1 98 ? 4.417 5.447 -6.733 1.00 96.44 98 LEU A O 1
ATOM 761 N N . ALA A 1 99 ? 6.365 5.488 -5.610 1.00 96.81 99 ALA A N 1
ATOM 762 C CA . ALA A 1 99 ? 5.856 4.787 -4.433 1.00 96.81 99 ALA A CA 1
ATOM 763 C C . ALA A 1 99 ? 4.812 5.641 -3.699 1.00 96.81 99 ALA A C 1
ATOM 765 O O . ALA A 1 99 ? 3.724 5.150 -3.418 1.00 96.81 99 ALA A O 1
ATOM 766 N N . GLU A 1 100 ? 5.107 6.926 -3.490 1.00 96.94 100 GLU A N 1
ATOM 767 C CA . GLU A 1 100 ? 4.167 7.912 -2.945 1.00 96.94 100 GLU A CA 1
ATOM 768 C C . GLU A 1 100 ? 2.910 7.998 -3.818 1.00 9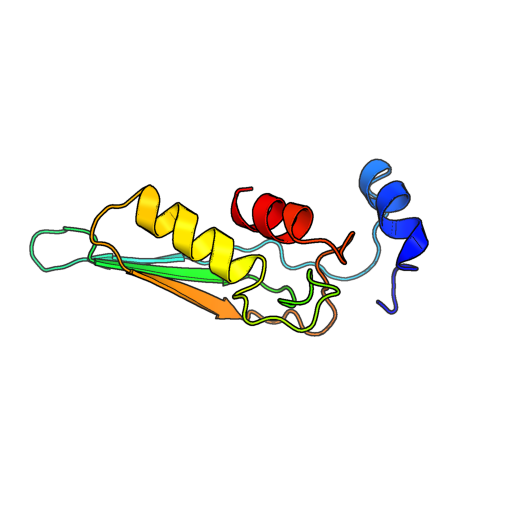6.94 100 GLU A C 1
ATOM 770 O O . GLU A 1 100 ? 1.805 7.734 -3.356 1.00 96.94 100 GLU A O 1
ATOM 775 N N . SER A 1 101 ? 3.076 8.233 -5.126 1.00 97.00 101 SER A N 1
ATOM 776 C CA . SER A 1 101 ? 1.951 8.331 -6.062 1.00 97.00 101 SER A CA 1
ATOM 777 C C . SER A 1 101 ? 1.094 7.068 -6.126 1.00 97.00 101 SER A C 1
ATOM 779 O O . SER A 1 101 ? -0.078 7.171 -6.469 1.00 97.00 101 SER A O 1
ATOM 781 N N . TYR A 1 102 ? 1.646 5.878 -5.895 1.00 96.19 102 TYR A N 1
ATOM 782 C CA . TYR A 1 102 ? 0.863 4.642 -5.867 1.00 96.19 102 TYR A CA 1
ATOM 783 C C . TYR A 1 102 ? 0.136 4.425 -4.545 1.00 96.19 102 TYR A C 1
ATOM 785 O O . TYR A 1 102 ? -0.918 3.797 -4.568 1.00 96.19 102 TYR A O 1
ATOM 793 N N . GLY A 1 103 ? 0.665 4.941 -3.435 1.00 95.88 103 GLY A N 1
ATOM 794 C CA . GLY A 1 103 ? -0.021 4.915 -2.146 1.00 95.88 103 GLY A CA 1
ATOM 795 C C . GLY A 1 103 ? -1.254 5.824 -2.106 1.00 95.88 103 GLY A C 1
ATOM 796 O O . GLY A 1 103 ? -2.254 5.452 -1.503 1.00 95.88 103 GLY A O 1
ATOM 797 N N . SER A 1 104 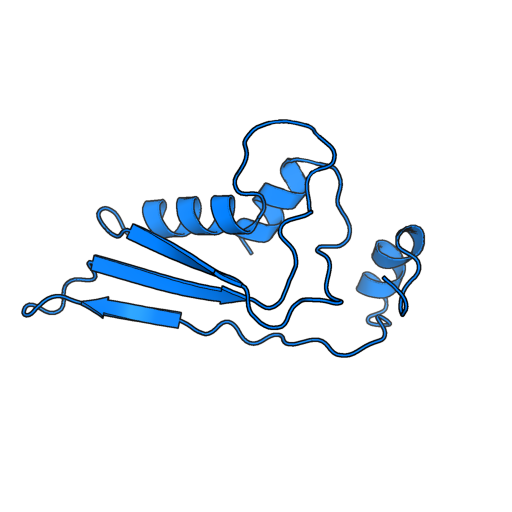? -1.203 6.962 -2.805 1.00 92.81 104 SER A N 1
ATOM 798 C CA . SER A 1 104 ? -2.234 8.015 -2.760 1.00 92.81 104 SER A CA 1
ATOM 799 C C . SER A 1 104 ? -3.313 7.944 -3.857 1.00 92.81 104 SER A C 1
ATOM 801 O O . SER A 1 104 ? -3.978 8.948 -4.121 1.00 92.81 104 SER A O 1
ATOM 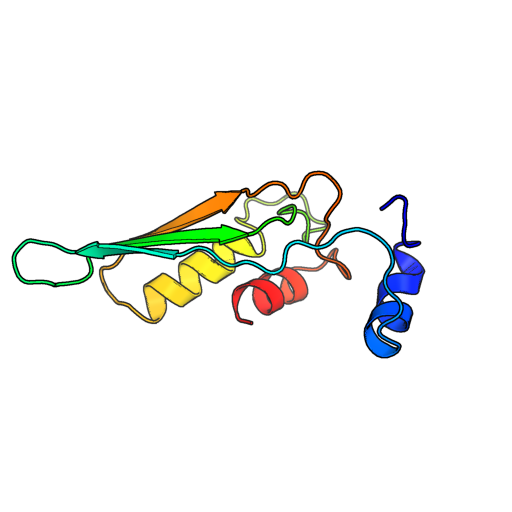803 N N . ARG A 1 105 ? -3.437 6.825 -4.580 1.00 82.06 105 ARG A N 1
ATOM 804 C CA . ARG A 1 105 ? -4.359 6.682 -5.729 1.00 82.06 105 ARG A CA 1
ATOM 805 C C . ARG A 1 105 ? -5.700 6.064 -5.380 1.00 82.06 105 ARG A C 1
ATOM 807 O O . ARG A 1 105 ? -5.734 5.191 -4.491 1.00 82.06 105 ARG A O 1
#

Secondary structure (DSSP, 8-state):
-TTS-GGGHHHHHHTT---S-------EEEEE-TT--EEEEEEEESS-S--B-S-S---HHHHHHHHHHHHHSTTPEEEEEE-S-TT---SS-BSHHHHHHHHT-

Sequence (105 aa):
RRNNVEAEVPGLRKAHDLKGPVDHSVPVLAVKDKDGQLKTLVFGYACHNTTLGIQKWCGDYAGFAQYDLEAMFPGVTAMFYMGCGADQNPLPRRTQELAESYGSR

Radius of gyration: 15.49 Å; chains: 1; bounding box: 38×24×46 Å

pLDDT: mean 93.97, std 6.01, range [55.75, 98.62]